Protein AF-A0A6B1BNE8-F1 (afdb_monomer_lite)

Structure (mmCIF, N/CA/C/O backbone):
data_AF-A0A6B1BNE8-F1
#
_entry.id   AF-A0A6B1BNE8-F1
#
loop_
_atom_site.group_PDB
_atom_site.id
_atom_site.type_symbol
_atom_site.label_atom_id
_atom_site.label_alt_id
_atom_site.label_comp_id
_atom_site.label_asym_id
_atom_site.label_entity_id
_atom_site.label_seq_id
_atom_site.pdbx_PDB_ins_code
_atom_site.Cartn_x
_atom_site.Cartn_y
_atom_site.Cartn_z
_atom_site.occupancy
_atom_site.B_iso_or_equiv
_atom_site.auth_seq_id
_atom_site.auth_comp_id
_atom_site.auth_asym_id
_atom_site.auth_atom_id
_atom_site.pdbx_PDB_model_num
ATOM 1 N N . MET A 1 1 ? 9.227 -33.368 -3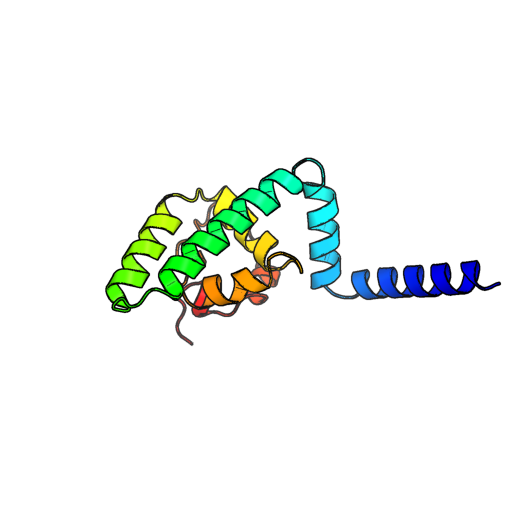1.380 1.00 47.69 1 MET A N 1
ATOM 2 C CA . MET A 1 1 ? 7.768 -33.205 -31.585 1.00 47.69 1 MET A CA 1
ATOM 3 C C . MET A 1 1 ? 7.045 -32.692 -30.340 1.00 47.69 1 MET A C 1
ATOM 5 O O . MET A 1 1 ? 6.679 -31.530 -30.356 1.00 47.69 1 MET A O 1
ATOM 9 N N . LEU A 1 2 ? 6.898 -33.447 -29.238 1.00 46.91 2 LEU A N 1
ATOM 10 C CA . LEU A 1 2 ? 6.218 -32.936 -28.020 1.00 46.91 2 LEU A CA 1
ATOM 11 C C . LEU A 1 2 ? 7.002 -31.842 -27.251 1.00 46.91 2 LEU A C 1
ATOM 13 O O . LEU A 1 2 ? 6.399 -31.008 -26.585 1.00 46.91 2 LEU A O 1
ATOM 17 N N . ARG A 1 3 ? 8.338 -31.798 -27.371 1.00 39.41 3 ARG A N 1
ATOM 18 C CA . ARG A 1 3 ? 9.193 -30.768 -26.734 1.00 39.41 3 ARG A CA 1
ATOM 19 C C . ARG A 1 3 ? 9.189 -29.414 -27.461 1.00 39.41 3 ARG A C 1
ATOM 21 O O . ARG A 1 3 ? 9.448 -28.390 -26.834 1.00 39.41 3 ARG A O 1
ATOM 28 N N . ASP A 1 4 ? 8.874 -29.405 -28.754 1.00 45.81 4 ASP A N 1
ATOM 29 C CA . ASP A 1 4 ? 8.934 -28.205 -29.602 1.00 45.81 4 ASP A CA 1
ATOM 30 C C . ASP A 1 4 ? 7.648 -27.376 -29.498 1.00 45.81 4 ASP A C 1
ATOM 32 O O . ASP A 1 4 ? 7.701 -26.151 -29.426 1.00 45.81 4 ASP A O 1
ATOM 36 N N . VAL A 1 5 ? 6.501 -28.052 -29.372 1.00 48.75 5 VAL A N 1
ATOM 37 C CA . VAL A 1 5 ? 5.190 -27.427 -29.134 1.00 48.75 5 VAL A CA 1
ATOM 38 C C . VAL A 1 5 ? 5.167 -26.714 -27.779 1.00 48.75 5 VAL A C 1
ATOM 40 O O . VAL A 1 5 ? 4.707 -25.579 -27.687 1.00 48.75 5 VAL A O 1
ATOM 43 N N . HIS A 1 6 ? 5.754 -27.320 -26.738 1.00 44.19 6 HIS A N 1
ATOM 44 C CA . HIS A 1 6 ? 5.831 -26.701 -25.414 1.00 44.19 6 HIS A CA 1
ATOM 45 C C . HIS A 1 6 ? 6.672 -25.412 -25.434 1.00 44.19 6 HIS A C 1
ATOM 47 O O . HIS A 1 6 ? 6.203 -24.383 -24.964 1.00 44.19 6 HIS A O 1
ATOM 53 N N . ARG A 1 7 ? 7.847 -25.410 -26.090 1.00 42.72 7 ARG A N 1
ATOM 54 C CA . ARG A 1 7 ? 8.675 -24.194 -26.257 1.00 42.72 7 ARG A CA 1
ATOM 55 C C . ARG A 1 7 ? 7.978 -23.101 -27.069 1.00 42.72 7 ARG A C 1
ATOM 57 O O . ARG A 1 7 ? 8.178 -21.927 -26.773 1.00 42.72 7 ARG A O 1
ATOM 64 N N . TYR A 1 8 ? 7.171 -23.468 -28.066 1.00 45.03 8 TYR A N 1
ATOM 65 C CA . TYR A 1 8 ? 6.428 -22.505 -28.881 1.00 45.03 8 TYR A CA 1
ATOM 66 C C . TYR A 1 8 ? 5.314 -21.827 -28.074 1.00 45.03 8 TYR A C 1
ATOM 68 O O . TYR A 1 8 ? 5.217 -20.604 -28.079 1.00 45.03 8 TYR A O 1
ATOM 76 N N . HIS A 1 9 ? 4.542 -22.594 -27.298 1.00 48.06 9 HIS A N 1
ATOM 77 C CA . HIS A 1 9 ? 3.535 -22.032 -26.394 1.00 48.06 9 HIS A CA 1
ATOM 78 C C . HIS A 1 9 ? 4.158 -21.197 -25.271 1.00 48.06 9 HIS A C 1
ATOM 80 O O . HIS A 1 9 ? 3.614 -20.150 -24.943 1.00 48.06 9 HIS A O 1
ATOM 86 N N . THR A 1 10 ? 5.323 -21.581 -24.735 1.00 51.38 10 THR A N 1
ATOM 87 C CA . THR A 1 10 ? 6.055 -20.766 -23.750 1.00 51.38 10 THR A CA 1
ATOM 88 C C . THR A 1 10 ? 6.582 -19.464 -24.359 1.00 51.38 10 THR A C 1
ATOM 90 O O . THR A 1 10 ? 6.493 -18.419 -23.727 1.00 51.38 10 THR A O 1
ATOM 93 N N . ALA A 1 11 ? 7.098 -19.487 -25.592 1.00 51.84 11 ALA A N 1
ATOM 94 C CA . ALA A 1 11 ? 7.566 -18.284 -26.285 1.00 51.84 11 ALA A CA 1
ATOM 95 C C . ALA A 1 11 ? 6.414 -17.339 -26.671 1.00 51.84 11 ALA A C 1
ATOM 97 O O . ALA A 1 11 ? 6.585 -16.120 -26.637 1.00 51.84 11 ALA A O 1
ATOM 98 N N . GLN A 1 12 ? 5.247 -17.892 -27.013 1.00 54.88 12 GLN A N 1
ATOM 99 C CA . GLN A 1 12 ? 4.026 -17.131 -27.270 1.00 54.88 12 GLN A CA 1
ATOM 100 C C . GLN A 1 12 ? 3.479 -16.521 -25.971 1.00 54.88 12 GLN A C 1
ATOM 102 O O . GLN A 1 12 ? 3.238 -15.322 -25.930 1.00 54.88 12 GLN A O 1
ATOM 107 N N . ALA A 1 13 ? 3.401 -17.313 -24.894 1.00 55.44 13 ALA A N 1
ATOM 108 C CA . ALA A 1 13 ? 2.986 -16.854 -23.572 1.00 55.44 13 ALA A CA 1
ATOM 109 C C . ALA A 1 13 ? 3.907 -15.750 -23.047 1.00 55.44 13 ALA A C 1
ATOM 111 O O . ALA A 1 13 ? 3.408 -14.722 -22.623 1.00 55.44 13 ALA A O 1
ATOM 112 N N . LEU A 1 14 ? 5.231 -15.898 -23.176 1.00 53.56 14 LEU A N 1
ATOM 113 C CA . LEU A 1 14 ? 6.192 -14.845 -22.836 1.00 53.56 14 LEU A CA 1
ATOM 114 C C . LEU A 1 14 ? 5.948 -13.579 -23.663 1.00 53.56 14 LEU A C 1
ATOM 116 O O . LEU A 1 14 ? 5.872 -12.494 -23.100 1.00 53.56 14 LEU A O 1
ATOM 120 N N . LYS A 1 15 ? 5.782 -13.694 -24.988 1.00 54.06 15 LYS A N 1
ATOM 121 C CA . LYS A 1 15 ? 5.460 -12.545 -25.854 1.00 54.06 15 LYS A CA 1
ATOM 122 C C . LYS A 1 15 ? 4.153 -11.860 -25.466 1.00 54.06 15 LYS A C 1
ATOM 124 O O . LYS A 1 15 ? 4.079 -10.642 -25.565 1.00 54.06 15 LYS A O 1
ATOM 129 N N . ASP A 1 16 ? 3.152 -12.619 -25.041 1.00 54.72 16 ASP A N 1
ATOM 130 C CA . ASP A 1 16 ? 1.866 -12.088 -24.600 1.00 54.72 16 ASP A CA 1
ATOM 131 C C . ASP A 1 16 ? 1.952 -11.487 -23.183 1.00 54.72 16 ASP A C 1
ATOM 133 O O . ASP A 1 16 ? 1.339 -10.452 -22.935 1.00 54.72 16 ASP A O 1
ATOM 137 N N . THR A 1 17 ? 2.806 -12.018 -22.298 1.00 51.12 17 THR A N 1
ATOM 138 C CA . THR A 1 17 ? 3.196 -11.373 -21.031 1.00 51.12 17 THR A CA 1
ATOM 139 C C . THR A 1 17 ? 3.868 -10.023 -21.294 1.00 51.12 17 THR A C 1
ATOM 141 O O . THR A 1 17 ? 3.540 -9.040 -20.648 1.00 51.12 17 THR A O 1
ATOM 144 N N . PHE A 1 18 ? 4.738 -9.912 -22.301 1.00 53.56 18 PHE A N 1
ATOM 145 C CA . PHE A 1 18 ? 5.355 -8.631 -22.678 1.00 53.56 18 PHE A CA 1
ATOM 146 C C . PHE A 1 18 ? 4.424 -7.673 -23.447 1.00 53.56 18 PHE A C 1
ATOM 148 O O . PHE A 1 18 ? 4.840 -6.555 -23.745 1.00 53.56 18 PHE A O 1
ATOM 155 N N . LYS A 1 19 ? 3.192 -8.074 -23.797 1.00 59.66 19 LYS A N 1
ATOM 156 C CA . LYS A 1 19 ? 2.206 -7.174 -24.427 1.00 59.66 19 LYS A CA 1
ATOM 157 C C . LYS A 1 19 ? 1.407 -6.355 -23.419 1.00 59.66 19 LYS A C 1
ATOM 159 O O . LYS A 1 19 ? 0.811 -5.361 -23.821 1.00 59.66 19 LYS A O 1
ATOM 164 N N . THR A 1 20 ? 1.353 -6.766 -22.153 1.00 66.75 20 THR A N 1
ATOM 165 C CA . THR A 1 20 ? 0.643 -6.023 -21.109 1.00 66.75 20 THR A CA 1
ATOM 166 C C . THR A 1 20 ? 1.627 -5.211 -20.281 1.00 66.75 20 THR A C 1
ATOM 168 O O . THR A 1 20 ? 2.739 -5.655 -19.996 1.00 66.75 20 THR A O 1
ATOM 171 N N . GLU A 1 21 ? 1.211 -4.018 -19.867 1.00 68.38 21 GLU A N 1
ATOM 172 C CA . GLU A 1 21 ? 2.011 -3.149 -19.000 1.00 68.38 21 GLU A CA 1
ATOM 173 C C . GLU A 1 21 ? 2.385 -3.858 -17.690 1.00 68.38 21 GLU A C 1
ATOM 175 O O . GLU A 1 21 ? 3.540 -3.828 -17.276 1.00 68.38 21 GLU A O 1
ATOM 180 N N . ALA A 1 22 ? 1.453 -4.630 -17.121 1.00 66.88 22 ALA A N 1
ATOM 181 C CA . ALA A 1 22 ? 1.691 -5.467 -15.947 1.00 66.88 22 ALA A CA 1
ATOM 182 C C . ALA A 1 22 ? 2.779 -6.534 -16.172 1.00 66.88 22 ALA A C 1
ATOM 184 O O . ALA A 1 22 ? 3.625 -6.747 -15.305 1.00 66.88 22 ALA A O 1
ATOM 185 N N . GLY A 1 23 ? 2.804 -7.202 -17.329 1.00 67.56 23 GLY A N 1
ATOM 186 C CA . GLY A 1 23 ? 3.817 -8.222 -17.597 1.00 67.56 23 GLY A CA 1
ATOM 187 C C . GLY A 1 23 ? 5.183 -7.632 -17.961 1.00 67.56 23 GLY A C 1
ATOM 188 O O . GLY A 1 23 ? 6.212 -8.197 -17.581 1.00 67.56 23 GLY A O 1
ATOM 189 N N . VAL A 1 24 ? 5.223 -6.451 -18.589 1.00 74.00 24 VAL A N 1
ATOM 190 C CA . VAL A 1 24 ? 6.460 -5.664 -18.716 1.00 74.00 24 VAL A CA 1
ATOM 191 C C . VAL A 1 24 ? 6.966 -5.266 -17.333 1.00 74.00 24 VAL A C 1
ATOM 193 O O . VAL A 1 24 ? 8.133 -5.525 -17.035 1.00 74.00 24 VAL A O 1
ATOM 196 N N . LEU A 1 25 ? 6.103 -4.735 -16.466 1.00 72.81 25 LEU A N 1
ATOM 197 C CA . LEU A 1 25 ? 6.462 -4.327 -15.113 1.00 72.81 25 LEU A CA 1
ATOM 198 C C . LEU A 1 25 ? 6.999 -5.499 -14.292 1.00 72.81 25 LEU A C 1
ATOM 200 O O . LEU A 1 25 ? 8.086 -5.390 -13.729 1.00 72.81 25 LEU A O 1
ATOM 204 N N . ASN A 1 26 ? 6.300 -6.636 -14.289 1.00 71.19 26 ASN A N 1
ATOM 205 C CA . ASN A 1 26 ? 6.751 -7.840 -13.599 1.00 71.19 26 ASN A CA 1
ATOM 206 C C . ASN A 1 26 ? 8.126 -8.281 -14.126 1.00 71.19 26 ASN A C 1
ATOM 208 O O . ASN A 1 26 ? 9.038 -8.541 -13.352 1.00 71.19 26 ASN A O 1
ATOM 212 N N . SER A 1 27 ? 8.339 -8.259 -15.445 1.00 69.38 27 SER A N 1
ATOM 213 C CA . SER A 1 27 ? 9.632 -8.632 -16.031 1.00 69.38 27 SER A CA 1
ATOM 214 C C . SER A 1 27 ? 10.772 -7.659 -15.702 1.00 69.38 27 SER A C 1
ATOM 216 O O . SER A 1 27 ? 11.917 -8.084 -15.542 1.00 69.38 27 SER A O 1
ATOM 218 N N . VAL A 1 28 ? 10.488 -6.355 -15.629 1.00 72.81 28 VAL A N 1
ATOM 219 C CA . VAL A 1 28 ? 11.466 -5.327 -15.261 1.00 72.81 28 VAL A CA 1
ATOM 220 C C . VAL A 1 28 ? 11.785 -5.463 -13.783 1.00 72.81 28 VAL A C 1
ATOM 222 O O . VAL A 1 28 ? 12.961 -5.503 -13.435 1.00 72.81 28 VAL A O 1
ATOM 225 N N . TYR A 1 29 ? 10.769 -5.636 -12.937 1.00 71.06 29 TYR A N 1
ATOM 226 C CA . TYR A 1 29 ? 10.941 -5.916 -11.520 1.00 71.06 29 TYR A CA 1
ATOM 227 C C . TYR A 1 29 ? 11.791 -7.176 -11.317 1.00 71.06 29 TYR A C 1
ATOM 229 O O . TYR A 1 29 ? 12.830 -7.111 -10.668 1.00 71.06 29 TYR A O 1
ATOM 237 N N . GLU A 1 30 ? 11.455 -8.300 -11.953 1.00 70.00 30 GLU A N 1
ATOM 238 C CA . GLU A 1 30 ? 12.247 -9.529 -11.846 1.00 70.00 30 GLU A CA 1
ATOM 239 C C . GLU A 1 30 ? 13.683 -9.356 -12.356 1.00 70.00 30 GLU A C 1
ATOM 241 O O . GLU A 1 30 ? 14.602 -9.942 -11.792 1.00 70.00 30 GLU A O 1
ATOM 246 N N . LYS A 1 31 ? 13.930 -8.546 -13.392 1.00 70.75 31 LYS A N 1
ATOM 247 C CA . LYS A 1 31 ? 15.295 -8.284 -13.886 1.00 70.75 31 LYS A CA 1
ATOM 248 C C . LYS A 1 31 ? 16.096 -7.371 -12.961 1.00 70.75 31 LYS A C 1
ATOM 250 O O . LYS A 1 31 ? 17.261 -7.657 -12.700 1.00 70.75 31 LYS A O 1
ATOM 255 N N . VAL A 1 32 ? 15.489 -6.286 -12.486 1.00 69.25 32 VAL A N 1
ATOM 256 C CA . VAL A 1 32 ? 16.128 -5.283 -11.619 1.00 69.25 32 VAL A CA 1
ATOM 257 C C . VAL A 1 32 ? 16.378 -5.866 -10.235 1.00 69.25 32 VAL A C 1
ATOM 259 O O . VAL A 1 32 ? 17.456 -5.694 -9.666 1.00 69.25 32 VAL A O 1
ATOM 262 N N . PHE A 1 33 ? 15.409 -6.614 -9.716 1.00 68.25 33 PHE A N 1
ATOM 263 C CA . PHE A 1 33 ? 15.447 -7.125 -8.360 1.00 68.25 33 PHE A CA 1
ATOM 264 C C . PHE A 1 33 ? 15.946 -8.557 -8.252 1.00 68.25 33 PHE A C 1
ATOM 266 O O . PHE A 1 33 ? 16.206 -8.951 -7.130 1.00 68.25 33 PHE A O 1
ATOM 273 N N . ASN A 1 34 ? 16.195 -9.312 -9.332 1.00 69.62 34 ASN A N 1
ATOM 274 C CA . ASN A 1 34 ? 16.630 -10.725 -9.276 1.00 69.62 34 ASN A CA 1
ATOM 275 C C . ASN A 1 34 ? 17.726 -11.011 -8.229 1.00 69.62 34 ASN A C 1
ATOM 277 O O . ASN A 1 34 ? 17.684 -12.008 -7.513 1.00 69.62 34 ASN A O 1
ATOM 281 N N . ARG A 1 35 ? 18.696 -10.095 -8.090 1.00 68.62 35 ARG A N 1
ATOM 282 C CA . ARG A 1 35 ? 19.802 -10.214 -7.125 1.00 68.62 35 ARG A CA 1
ATOM 283 C C . ARG A 1 35 ? 19.367 -10.109 -5.654 1.00 68.62 35 ARG A C 1
ATOM 285 O O . ARG A 1 35 ? 20.018 -10.694 -4.795 1.00 68.62 35 ARG A O 1
ATOM 292 N N . TYR A 1 36 ? 18.299 -9.371 -5.366 1.00 72.62 36 TYR A N 1
ATOM 293 C CA . TYR A 1 36 ? 17.771 -9.115 -4.020 1.00 72.62 36 TYR A CA 1
ATOM 294 C C . TYR A 1 36 ? 16.336 -9.629 -3.830 1.00 72.62 36 TYR A C 1
ATOM 296 O O . TYR A 1 36 ? 15.769 -9.480 -2.751 1.00 72.62 36 TYR A O 1
ATOM 304 N N . GLN A 1 37 ? 15.767 -10.264 -4.856 1.00 72.12 37 GLN A N 1
ATOM 305 C CA . GLN A 1 37 ? 14.349 -10.589 -4.974 1.00 72.12 37 GLN A CA 1
ATOM 306 C C . GLN A 1 37 ? 13.888 -11.438 -3.804 1.00 72.12 37 GLN A C 1
ATOM 308 O O . GLN A 1 37 ? 12.887 -11.127 -3.180 1.00 72.12 37 GLN A O 1
ATOM 313 N N . HIS A 1 38 ? 14.670 -12.452 -3.436 1.00 77.75 38 HIS A N 1
ATOM 314 C CA . HIS A 1 38 ? 14.342 -13.305 -2.300 1.00 77.75 38 HIS A CA 1
ATOM 315 C C . HIS A 1 38 ? 14.248 -12.522 -0.979 1.00 77.75 38 HIS A C 1
ATOM 317 O O . HIS A 1 38 ? 13.378 -12.792 -0.157 1.00 77.75 38 HIS A O 1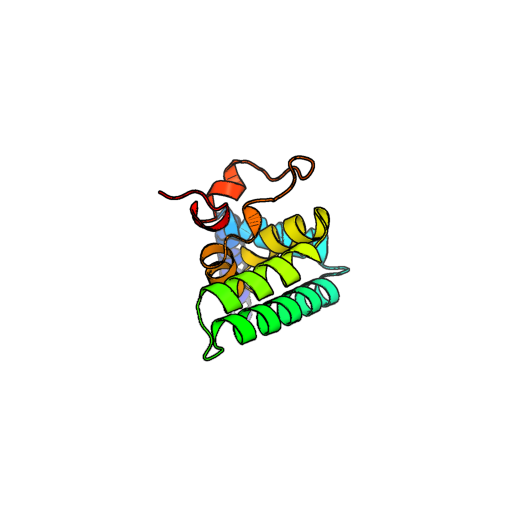
ATOM 323 N N . HIS A 1 39 ? 15.131 -11.544 -0.761 1.00 83.12 39 HIS A N 1
ATOM 324 C CA . HIS A 1 39 ? 15.110 -10.728 0.454 1.00 83.12 39 HIS A CA 1
ATOM 325 C C . HIS A 1 39 ? 13.937 -9.746 0.454 1.00 83.12 39 HIS A C 1
ATOM 327 O O . HIS A 1 39 ? 13.272 -9.602 1.476 1.00 83.12 39 HIS A O 1
ATOM 333 N N . ILE A 1 40 ? 13.666 -9.115 -0.689 1.00 85.06 40 ILE A N 1
ATOM 334 C CA . ILE A 1 40 ? 12.582 -8.139 -0.843 1.00 85.06 40 ILE A CA 1
ATOM 335 C C . ILE A 1 40 ? 11.218 -8.825 -0.739 1.00 85.06 40 ILE A C 1
ATOM 337 O O . ILE A 1 40 ? 10.361 -8.374 0.017 1.00 85.06 40 ILE A O 1
ATOM 341 N N . ASP A 1 41 ? 11.041 -9.951 -1.429 1.00 86.44 41 ASP A N 1
ATOM 342 C CA . ASP A 1 41 ? 9.813 -10.739 -1.371 1.00 86.44 41 ASP A CA 1
ATOM 343 C C . ASP A 1 41 ? 9.547 -11.211 0.059 1.00 86.44 41 ASP A C 1
ATOM 345 O O . ASP A 1 41 ? 8.419 -11.118 0.533 1.00 86.44 41 ASP A O 1
ATOM 349 N N . HIS A 1 42 ? 10.576 -11.679 0.773 1.00 88.62 42 HIS A N 1
ATOM 350 C CA . HIS A 1 42 ? 10.422 -12.104 2.162 1.00 88.62 42 HIS A CA 1
ATOM 351 C C . HIS A 1 42 ? 10.074 -10.936 3.095 1.00 88.62 42 HIS A C 1
ATOM 353 O O . HIS A 1 42 ? 9.193 -11.074 3.943 1.00 88.62 42 HIS A O 1
ATOM 359 N N . TYR A 1 43 ? 10.723 -9.783 2.914 1.00 93.19 43 TYR A N 1
ATOM 360 C CA . TYR A 1 43 ? 10.449 -8.567 3.678 1.00 93.19 43 TYR A CA 1
ATOM 361 C C . TYR A 1 43 ? 8.998 -8.101 3.504 1.00 93.19 43 TYR A C 1
ATOM 363 O O . TYR A 1 43 ? 8.274 -7.959 4.491 1.00 93.19 43 TYR A O 1
ATOM 371 N N . PHE A 1 44 ? 8.532 -7.939 2.261 1.00 93.12 44 PHE A N 1
ATOM 372 C CA . PHE A 1 44 ? 7.161 -7.494 2.008 1.00 93.12 44 PHE A CA 1
ATOM 373 C C . PHE A 1 44 ? 6.117 -8.566 2.290 1.00 93.12 44 PHE A C 1
ATOM 375 O O . PHE A 1 44 ? 5.013 -8.223 2.706 1.00 93.12 44 PHE A O 1
ATOM 382 N N . PHE A 1 45 ? 6.451 -9.851 2.159 1.00 91.50 45 PHE A N 1
ATOM 383 C CA . PHE A 1 45 ? 5.575 -10.920 2.627 1.00 91.50 45 PHE A CA 1
ATOM 384 C C . PHE A 1 45 ? 5.386 -10.852 4.143 1.00 91.50 45 PHE A C 1
ATOM 386 O O . PHE A 1 45 ? 4.259 -10.961 4.619 1.00 91.50 45 PHE A O 1
ATOM 393 N N . HIS A 1 46 ? 6.455 -10.631 4.911 1.00 94.75 46 HIS A N 1
ATOM 394 C CA . HIS A 1 46 ? 6.338 -10.448 6.355 1.00 94.75 46 HIS A CA 1
ATOM 395 C C . HIS A 1 46 ? 5.495 -9.211 6.690 1.00 94.75 46 HIS A C 1
ATOM 397 O O . HIS A 1 46 ? 4.569 -9.303 7.495 1.00 94.75 46 HIS A O 1
ATOM 403 N N . LEU A 1 47 ? 5.747 -8.080 6.023 1.00 96.19 47 LEU A N 1
ATOM 404 C CA . LEU A 1 47 ? 4.944 -6.865 6.177 1.00 96.19 47 LEU A CA 1
ATOM 405 C C . LEU A 1 47 ? 3.457 -7.123 5.881 1.00 96.19 47 LEU A C 1
ATOM 407 O O . LEU A 1 47 ? 2.598 -6.749 6.678 1.00 96.19 47 LEU A O 1
ATOM 411 N N . TYR A 1 48 ? 3.158 -7.832 4.791 1.00 95.75 48 TYR A N 1
ATOM 412 C CA . TYR A 1 48 ? 1.808 -8.267 4.438 1.00 95.75 48 TYR A CA 1
ATOM 413 C C . TYR A 1 48 ? 1.162 -9.084 5.559 1.00 95.75 48 TYR A C 1
ATOM 415 O O . TYR A 1 48 ? 0.018 -8.813 5.916 1.00 95.75 48 TYR A O 1
ATOM 423 N N . GLN A 1 49 ? 1.874 -10.054 6.147 1.00 96.56 49 GLN A N 1
ATOM 424 C CA . GLN A 1 49 ? 1.329 -10.863 7.244 1.00 96.56 49 GLN A CA 1
ATOM 425 C C . GLN A 1 49 ? 0.985 -10.011 8.468 1.00 96.56 49 GLN A C 1
ATOM 427 O O . GLN A 1 49 ? -0.065 -10.216 9.072 1.00 96.56 49 GLN A O 1
ATOM 432 N N . VAL A 1 50 ? 1.827 -9.033 8.813 1.00 96.94 50 VAL A N 1
ATOM 433 C CA . VAL A 1 50 ? 1.567 -8.126 9.941 1.00 96.94 50 VAL A CA 1
ATOM 434 C C . VAL A 1 50 ? 0.343 -7.247 9.663 1.00 96.94 50 VAL A C 1
ATOM 436 O O . VAL A 1 50 ? -0.556 -7.168 10.499 1.00 96.94 50 VAL A O 1
ATOM 439 N N . VAL A 1 51 ? 0.258 -6.635 8.478 1.00 96.31 51 VAL A N 1
ATOM 440 C CA . VAL A 1 51 ? -0.899 -5.810 8.083 1.00 96.31 51 VAL A CA 1
ATOM 441 C C . VAL A 1 51 ? -2.179 -6.646 8.057 1.00 96.31 51 VAL A C 1
ATOM 443 O O . VAL A 1 51 ? -3.205 -6.231 8.590 1.00 96.31 51 VAL A O 1
ATOM 446 N N . LYS A 1 52 ? -2.116 -7.858 7.500 1.00 96.69 52 LYS A N 1
ATOM 447 C CA . LYS A 1 52 ? -3.236 -8.801 7.463 1.00 96.69 52 LYS A CA 1
ATOM 448 C C . LYS A 1 52 ? -3.682 -9.222 8.861 1.00 96.69 52 LYS A C 1
ATOM 450 O O . LYS A 1 52 ? -4.878 -9.329 9.107 1.00 96.69 52 LYS A O 1
ATOM 455 N N . PHE A 1 53 ? -2.746 -9.448 9.777 1.00 97.69 53 PHE A N 1
ATOM 456 C CA . PHE A 1 53 ? -3.065 -9.759 11.167 1.00 97.69 53 PHE A CA 1
ATOM 457 C C . PHE A 1 53 ? -3.857 -8.621 11.828 1.00 97.69 53 PHE A C 1
ATOM 459 O O . PHE A 1 53 ? -4.882 -8.874 12.460 1.00 97.69 53 PHE A O 1
ATOM 466 N N . VAL A 1 54 ? -3.433 -7.368 11.628 1.00 97.00 54 VAL A N 1
ATOM 467 C CA . VAL A 1 54 ? -4.175 -6.193 12.112 1.00 97.00 54 VAL A CA 1
ATOM 468 C C . VAL A 1 54 ? -5.561 -6.125 11.464 1.00 97.00 54 VAL A C 1
ATOM 470 O O . VAL A 1 54 ? -6.556 -5.947 12.168 1.00 97.00 54 VAL A O 1
ATOM 473 N N . ASP A 1 55 ? -5.651 -6.331 10.150 1.00 96.38 55 ASP A N 1
ATOM 474 C CA . ASP A 1 55 ? -6.911 -6.319 9.399 1.00 96.38 55 ASP A CA 1
ATOM 475 C C . ASP A 1 55 ? -7.934 -7.337 9.927 1.00 96.38 55 ASP A C 1
ATOM 477 O O . ASP A 1 55 ? -9.110 -7.013 10.125 1.00 96.38 55 ASP A O 1
ATOM 481 N N . GLN A 1 56 ? -7.465 -8.552 10.211 1.00 96.75 56 GLN A N 1
ATOM 482 C CA . GLN A 1 56 ? -8.275 -9.682 10.664 1.00 96.75 56 GLN A CA 1
ATOM 483 C C . GLN A 1 56 ? -8.550 -9.689 12.172 1.00 96.75 56 GLN A C 1
ATOM 485 O O . GLN A 1 56 ? -9.349 -10.501 12.636 1.00 96.75 56 GLN A O 1
ATOM 490 N N . SER A 1 57 ? -7.910 -8.808 12.943 1.00 97.06 57 SER A N 1
ATOM 491 C CA . SER A 1 57 ? -8.135 -8.719 14.386 1.00 97.06 57 SER A CA 1
ATOM 492 C C . SER A 1 57 ? -9.578 -8.318 14.720 1.00 97.06 57 SER A C 1
ATOM 494 O O . SER A 1 57 ? -10.225 -7.579 13.974 1.00 97.06 57 SER A O 1
ATOM 496 N N . ASP A 1 58 ? -10.091 -8.779 15.858 1.00 96.69 58 ASP A N 1
ATOM 497 C CA . ASP A 1 58 ? -11.400 -8.365 16.377 1.00 96.69 58 ASP A CA 1
ATOM 498 C C . ASP A 1 58 ? -11.255 -7.063 17.178 1.00 96.69 58 ASP A C 1
ATOM 500 O O . ASP A 1 58 ? -11.299 -7.046 18.405 1.00 96.69 58 ASP A O 1
ATOM 504 N N . GLN A 1 59 ? -10.905 -5.985 16.478 1.00 96.69 59 GLN A N 1
ATOM 505 C CA . GLN A 1 59 ? -10.675 -4.654 17.041 1.00 96.69 59 GLN A CA 1
ATOM 506 C C . GLN A 1 59 ? -11.473 -3.606 16.265 1.00 96.69 59 GLN A C 1
ATOM 508 O O . GLN A 1 59 ? -11.807 -3.798 15.091 1.00 96.69 59 GLN A O 1
ATOM 513 N N . GLU A 1 60 ? -11.735 -2.474 16.912 1.00 96.56 60 GLU A N 1
ATOM 514 C CA . GLU A 1 60 ? -12.377 -1.319 16.285 1.00 96.56 60 GLU A CA 1
ATOM 515 C C . GLU A 1 60 ? -11.543 -0.778 15.111 1.00 96.56 60 GLU A C 1
ATOM 517 O O . GLU A 1 60 ? -10.313 -0.907 15.068 1.00 96.56 60 GLU A O 1
ATOM 522 N N . VAL A 1 61 ? -12.214 -0.172 14.128 1.00 93.62 61 VAL A N 1
ATOM 523 C CA . VAL A 1 61 ? -11.580 0.301 12.884 1.00 93.62 61 VAL A CA 1
ATOM 524 C C . VAL A 1 61 ? -10.501 1.345 13.178 1.00 93.62 61 VAL A C 1
ATOM 526 O O . VAL A 1 61 ? -9.457 1.358 12.529 1.00 93.62 61 VAL A O 1
ATOM 529 N N . GLU A 1 62 ? -10.732 2.189 14.173 1.00 94.44 62 GLU A N 1
ATOM 530 C CA . GLU A 1 62 ? -9.836 3.228 14.665 1.00 94.44 62 GLU A CA 1
ATOM 531 C C . GLU A 1 62 ? -8.532 2.628 15.202 1.00 94.44 62 GLU A C 1
ATOM 533 O O . GLU A 1 62 ? -7.446 3.095 14.855 1.00 94.44 62 GLU A O 1
ATOM 538 N N . ILE A 1 63 ? -8.629 1.543 15.976 1.00 96.38 63 ILE A N 1
ATOM 539 C CA . ILE A 1 63 ? -7.473 0.823 16.526 1.00 96.38 63 ILE A CA 1
ATOM 540 C C . ILE A 1 63 ? -6.672 0.175 15.394 1.00 96.38 63 ILE A C 1
ATOM 542 O O . ILE A 1 63 ? -5.446 0.284 15.352 1.00 96.38 63 ILE A O 1
ATOM 546 N N . LYS A 1 64 ? -7.354 -0.456 14.430 1.00 96.44 64 LYS A N 1
ATOM 547 C CA . LYS A 1 64 ? -6.692 -1.036 13.252 1.00 96.44 64 LYS A CA 1
ATOM 548 C C . LYS A 1 64 ? -5.941 0.028 12.461 1.00 96.44 64 LYS A C 1
ATOM 550 O O . LYS A 1 64 ? -4.763 -0.157 12.169 1.00 96.44 64 LYS A O 1
ATOM 555 N N . LYS A 1 65 ? -6.598 1.151 12.152 1.00 93.31 65 LYS A N 1
ATOM 556 C CA . LYS A 1 65 ? -5.982 2.282 11.442 1.00 93.31 65 LYS A CA 1
ATOM 557 C C . LYS A 1 65 ? -4.746 2.793 12.174 1.00 93.31 65 LYS A C 1
ATOM 559 O O . LYS A 1 65 ? -3.708 2.922 11.539 1.00 93.31 65 LYS A O 1
ATOM 564 N N . PHE A 1 66 ? -4.821 2.968 13.494 1.00 95.19 66 PHE A N 1
ATOM 565 C CA . PHE A 1 66 ? -3.678 3.380 14.308 1.00 95.19 66 PHE A CA 1
ATOM 566 C C . PHE A 1 66 ? -2.467 2.446 14.147 1.00 95.19 66 PHE A C 1
ATOM 568 O O . PHE A 1 66 ? -1.352 2.915 13.920 1.00 95.19 66 PHE A O 1
ATOM 575 N N . TYR A 1 67 ? -2.665 1.126 14.212 1.00 96.44 67 TYR A N 1
ATOM 576 C CA . TYR A 1 67 ? -1.562 0.178 14.027 1.00 96.44 67 TYR A CA 1
ATOM 577 C C . TYR A 1 67 ? -1.023 0.159 12.595 1.00 96.44 67 TYR A C 1
ATOM 579 O O . TYR A 1 67 ? 0.188 0.051 12.411 1.00 96.44 67 TYR A O 1
ATOM 587 N N . ILE A 1 68 ? -1.885 0.294 11.584 1.00 94.75 68 ILE A N 1
ATOM 588 C CA . ILE A 1 68 ? -1.423 0.402 10.196 1.00 94.75 68 ILE A CA 1
ATOM 589 C C . ILE A 1 68 ? -0.635 1.696 9.972 1.00 94.75 68 ILE A C 1
ATOM 591 O O . ILE A 1 68 ? 0.417 1.659 9.338 1.00 94.75 68 ILE A O 1
ATOM 595 N N . ASP A 1 69 ? -1.081 2.818 10.534 1.00 92.19 69 ASP A N 1
ATOM 596 C CA . ASP A 1 69 ? -0.348 4.083 10.483 1.00 92.19 69 ASP A CA 1
ATOM 597 C C . ASP A 1 69 ? 1.020 3.968 11.173 1.00 92.19 69 ASP A C 1
ATOM 599 O O . ASP A 1 69 ? 2.008 4.498 10.661 1.00 92.19 69 ASP A O 1
ATOM 603 N N . LEU A 1 70 ? 1.105 3.227 12.285 1.00 94.25 70 LEU A N 1
ATOM 604 C CA . LEU A 1 70 ? 2.367 2.946 12.970 1.00 94.25 70 LEU A CA 1
ATOM 605 C C . LEU A 1 70 ? 3.311 2.099 12.107 1.00 94.25 70 LEU A C 1
ATOM 607 O O . LEU A 1 70 ? 4.485 2.438 11.989 1.00 94.25 70 LEU A O 1
ATOM 611 N N . ILE A 1 71 ? 2.805 1.033 11.479 1.00 93.81 71 ILE A N 1
ATOM 612 C CA . ILE A 1 71 ? 3.575 0.199 10.543 1.00 93.81 71 ILE A CA 1
ATOM 613 C C . ILE A 1 71 ? 4.070 1.047 9.369 1.00 93.81 71 ILE A C 1
ATOM 615 O O . ILE A 1 71 ? 5.244 0.991 9.014 1.00 93.81 71 ILE A O 1
ATOM 619 N N . ARG A 1 72 ? 3.199 1.884 8.794 1.00 89.56 72 ARG A N 1
ATOM 620 C CA . ARG A 1 72 ? 3.557 2.787 7.696 1.00 89.56 72 ARG A CA 1
ATOM 621 C C . ARG A 1 72 ? 4.669 3.752 8.097 1.00 89.56 72 ARG A C 1
ATOM 623 O O . ARG A 1 72 ? 5.577 3.970 7.308 1.00 89.56 72 ARG A O 1
ATOM 630 N N . ALA A 1 73 ? 4.620 4.309 9.308 1.00 90.75 73 ALA A N 1
ATOM 631 C CA . ALA A 1 73 ? 5.631 5.244 9.803 1.00 90.75 73 ALA A CA 1
ATOM 632 C C . ALA A 1 73 ? 7.036 4.625 9.937 1.00 90.75 73 ALA A C 1
ATOM 634 O O . ALA A 1 73 ? 8.014 5.362 10.042 1.00 90.75 73 ALA A O 1
ATOM 635 N N . GLN A 1 74 ? 7.151 3.292 9.934 1.00 91.94 74 GLN A N 1
ATOM 636 C CA . GLN A 1 74 ? 8.439 2.594 9.926 1.00 91.94 74 GLN A CA 1
ATOM 637 C C . GLN A 1 74 ? 9.046 2.466 8.524 1.00 91.94 74 GLN A C 1
ATOM 639 O O . GLN A 1 74 ? 10.240 2.198 8.416 1.00 91.94 74 GLN A O 1
ATOM 644 N N . LEU A 1 75 ? 8.249 2.645 7.468 1.00 91.56 75 LEU A N 1
ATOM 645 C CA . LEU A 1 75 ? 8.697 2.503 6.089 1.00 91.56 75 LEU A CA 1
ATOM 646 C C . LEU A 1 75 ? 9.336 3.804 5.607 1.00 91.56 75 LEU A C 1
ATOM 648 O O . LEU A 1 75 ? 8.736 4.878 5.658 1.00 91.56 75 LEU A O 1
ATOM 652 N N . SER A 1 76 ? 10.551 3.699 5.082 1.00 90.56 76 SER A N 1
ATOM 653 C CA . SER A 1 76 ? 11.191 4.792 4.358 1.00 90.56 76 SER A CA 1
ATOM 654 C C . SER A 1 76 ? 10.483 5.087 3.030 1.00 90.56 76 SER A C 1
ATOM 656 O O . SER A 1 76 ? 9.796 4.237 2.457 1.00 90.56 76 SER A O 1
ATOM 658 N N . SER A 1 77 ? 10.727 6.280 2.479 1.00 87.06 77 SER A N 1
ATOM 659 C CA . SER A 1 77 ? 10.291 6.683 1.135 1.00 87.06 77 SER A CA 1
ATOM 660 C C . SER A 1 77 ? 10.607 5.619 0.073 1.00 87.06 77 SER A C 1
ATOM 662 O O . SER A 1 77 ? 9.763 5.249 -0.744 1.00 87.06 77 SER A O 1
ATOM 664 N N . TYR A 1 78 ? 11.825 5.072 0.117 1.00 87.81 78 TYR A N 1
ATOM 665 C CA . TYR A 1 78 ? 12.280 4.046 -0.817 1.00 87.81 78 TYR A CA 1
ATOM 666 C C . TYR A 1 78 ? 11.557 2.711 -0.617 1.00 87.81 78 TYR A C 1
ATOM 668 O O . TYR A 1 78 ? 11.206 2.063 -1.599 1.00 87.81 78 TYR A O 1
ATOM 676 N N . GLU A 1 79 ? 11.294 2.302 0.625 1.00 90.19 79 GLU A N 1
ATOM 677 C CA . GLU A 1 79 ? 10.536 1.076 0.900 1.00 90.19 79 GLU A CA 1
ATOM 678 C C . GLU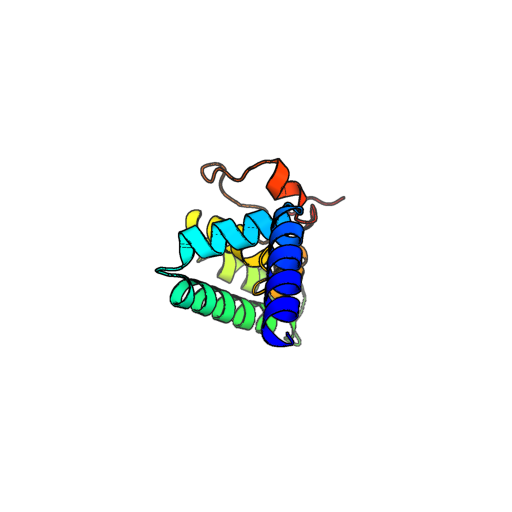 A 1 79 ? 9.079 1.192 0.455 1.00 90.19 79 GLU A C 1
ATOM 680 O O . GLU A 1 79 ? 8.545 0.226 -0.082 1.00 90.19 79 GLU A O 1
ATOM 685 N N . LEU A 1 80 ? 8.453 2.365 0.587 1.00 90.31 80 LEU A N 1
ATOM 686 C CA . LEU A 1 80 ? 7.119 2.617 0.034 1.00 90.31 80 LEU A CA 1
ATOM 687 C C . LEU A 1 80 ? 7.108 2.514 -1.499 1.00 90.31 80 LEU A C 1
ATOM 689 O O . LEU A 1 80 ? 6.187 1.930 -2.065 1.00 90.31 80 LEU A O 1
ATOM 693 N N . CYS A 1 81 ? 8.145 3.022 -2.172 1.00 88.56 81 CYS A N 1
ATOM 694 C CA . CYS A 1 81 ? 8.314 2.867 -3.622 1.00 88.56 81 CYS A CA 1
ATOM 695 C C . CYS A 1 81 ? 8.469 1.396 -4.032 1.00 88.56 81 CYS A C 1
ATOM 697 O O . CYS A 1 81 ? 7.858 0.921 -4.987 1.00 88.56 81 CYS A O 1
ATOM 699 N N . LEU A 1 82 ? 9.279 0.644 -3.290 1.00 88.44 82 LEU A N 1
ATOM 700 C CA . LEU A 1 82 ? 9.466 -0.779 -3.543 1.00 88.44 82 LEU A CA 1
ATOM 701 C C . LEU A 1 82 ? 8.179 -1.569 -3.284 1.00 88.44 82 LEU A C 1
ATOM 703 O O . LEU A 1 82 ? 7.836 -2.438 -4.083 1.00 88.44 82 LEU A O 1
ATOM 707 N N . LEU A 1 83 ? 7.441 -1.230 -2.224 1.00 91.12 83 LEU A N 1
ATOM 708 C CA . LEU A 1 83 ? 6.140 -1.814 -1.911 1.00 91.12 83 LEU A CA 1
ATOM 709 C C . LEU A 1 83 ? 5.127 -1.554 -3.029 1.00 91.12 83 LEU A C 1
ATOM 711 O O . LEU A 1 83 ? 4.375 -2.456 -3.395 1.00 91.12 83 LEU A O 1
ATOM 715 N N . PHE A 1 84 ? 5.132 -0.340 -3.584 1.00 91.31 84 PHE A N 1
ATOM 716 C CA . PHE A 1 84 ? 4.289 0.041 -4.711 1.00 91.31 84 PHE A CA 1
ATOM 717 C C . PHE A 1 84 ? 4.482 -0.899 -5.901 1.00 91.31 84 PHE A C 1
ATOM 719 O O . PHE A 1 84 ? 3.523 -1.475 -6.405 1.00 91.31 84 PHE A O 1
ATOM 726 N N . TYR A 1 85 ? 5.725 -1.126 -6.321 1.00 88.25 85 TYR A N 1
ATOM 727 C CA . TYR A 1 85 ? 5.983 -2.033 -7.436 1.00 88.25 85 TYR A CA 1
ATOM 728 C C . TYR A 1 85 ? 5.777 -3.500 -7.063 1.00 88.25 85 TYR A C 1
ATOM 730 O O . TYR A 1 85 ? 5.246 -4.256 -7.873 1.00 88.25 85 TYR A O 1
ATOM 738 N N . TYR A 1 86 ? 6.124 -3.897 -5.837 1.00 89.38 86 TYR A N 1
ATOM 739 C CA . TYR A 1 86 ? 5.881 -5.248 -5.336 1.00 89.38 86 TYR A CA 1
ATOM 740 C C . TYR A 1 86 ? 4.394 -5.613 -5.405 1.00 89.38 86 TYR A C 1
ATOM 742 O O . TYR A 1 86 ? 4.056 -6.679 -5.918 1.00 89.38 86 TYR A O 1
ATOM 750 N N . GLY A 1 87 ? 3.500 -4.730 -4.953 1.00 90.75 87 GLY A N 1
ATOM 751 C CA . GLY A 1 87 ? 2.057 -4.979 -4.943 1.00 90.75 87 GLY A CA 1
ATOM 752 C C . GLY A 1 87 ? 1.414 -5.072 -6.334 1.00 90.75 87 GLY A C 1
ATOM 753 O O . GLY A 1 87 ? 0.315 -5.607 -6.453 1.00 90.75 87 GLY A O 1
ATOM 754 N N . LEU A 1 88 ? 2.102 -4.605 -7.380 1.00 89.38 88 LEU A N 1
ATOM 755 C CA . LEU A 1 88 ? 1.693 -4.759 -8.781 1.00 89.38 88 LEU A CA 1
ATOM 756 C C . LEU A 1 88 ? 2.208 -6.054 -9.427 1.00 89.38 88 LEU A C 1
ATOM 758 O O . LEU A 1 88 ? 1.797 -6.392 -10.535 1.00 89.38 88 LEU A O 1
ATOM 762 N N . THR A 1 89 ? 3.107 -6.782 -8.762 1.00 85.88 89 THR A N 1
ATOM 763 C CA . THR A 1 89 ? 3.545 -8.106 -9.221 1.00 85.88 89 THR A CA 1
ATOM 764 C C . THR A 1 89 ? 2.522 -9.180 -8.864 1.00 85.88 89 THR A C 1
ATOM 766 O O . THR A 1 89 ? 1.777 -9.053 -7.892 1.00 85.88 89 THR A O 1
ATOM 769 N N . ASP A 1 90 ? 2.573 -10.313 -9.565 1.00 83.62 90 ASP A N 1
ATOM 770 C CA . ASP A 1 90 ? 1.736 -11.480 -9.250 1.00 83.62 90 ASP A CA 1
ATOM 771 C C . ASP A 1 90 ? 1.927 -11.973 -7.801 1.00 83.62 90 ASP A C 1
ATOM 773 O O . ASP A 1 90 ? 1.004 -12.501 -7.184 1.00 83.62 90 ASP A O 1
ATOM 777 N N . ARG A 1 91 ? 3.128 -11.788 -7.232 1.00 83.00 91 ARG A N 1
ATOM 778 C CA . ARG A 1 91 ? 3.466 -12.219 -5.864 1.00 83.00 91 ARG A CA 1
ATOM 779 C C . ARG A 1 91 ? 2.864 -11.291 -4.811 1.00 83.00 91 ARG A C 1
ATOM 781 O O . ARG A 1 91 ? 2.396 -11.763 -3.776 1.00 83.00 91 ARG A O 1
ATOM 788 N N . GLY A 1 92 ? 2.888 -9.987 -5.075 1.00 85.81 92 GLY A N 1
ATOM 789 C CA . GLY A 1 92 ? 2.368 -8.955 -4.181 1.00 85.81 92 GLY A CA 1
ATOM 790 C C . GLY A 1 92 ? 0.897 -8.611 -4.402 1.00 85.81 92 GLY A C 1
ATOM 791 O O . GLY A 1 92 ? 0.364 -7.806 -3.643 1.00 85.81 92 GLY A O 1
ATOM 792 N N . ALA A 1 93 ? 0.222 -9.238 -5.371 1.00 86.81 93 ALA A N 1
ATOM 793 C CA . ALA A 1 93 ? -1.176 -8.963 -5.704 1.00 86.81 93 ALA A CA 1
ATOM 794 C C . ALA A 1 93 ? -2.117 -9.042 -4.488 1.00 86.81 93 ALA A C 1
ATOM 796 O O . ALA A 1 93 ? -2.983 -8.194 -4.322 1.00 86.81 93 ALA A O 1
ATOM 797 N N . ASN A 1 94 ? -1.898 -9.985 -3.563 1.00 87.75 94 ASN A N 1
ATOM 798 C CA . ASN A 1 94 ? -2.698 -10.081 -2.331 1.00 87.75 94 ASN A CA 1
ATOM 799 C C . ASN A 1 94 ? -2.508 -8.887 -1.380 1.00 87.75 94 ASN A C 1
ATOM 801 O O . ASN A 1 94 ? -3.340 -8.652 -0.504 1.00 87.75 94 ASN A O 1
ATOM 805 N N . PHE A 1 95 ? -1.385 -8.175 -1.487 1.00 92.31 95 PHE A N 1
ATOM 806 C CA . PHE A 1 95 ? -1.094 -7.010 -0.661 1.00 92.31 95 PHE A CA 1
ATOM 807 C C . PHE A 1 95 ? -1.738 -5.737 -1.229 1.00 92.31 95 PHE A C 1
ATOM 809 O O . PHE A 1 95 ? -2.023 -4.807 -0.477 1.00 92.31 95 PHE A O 1
ATOM 816 N N . LYS A 1 96 ? -2.039 -5.718 -2.533 1.00 91.62 96 LYS A N 1
ATOM 817 C CA . LYS A 1 96 ? -2.723 -4.610 -3.206 1.00 91.62 96 LYS A CA 1
ATOM 818 C C . LYS A 1 96 ? -4.037 -4.232 -2.523 1.00 91.62 96 LYS A C 1
ATOM 820 O O . LYS A 1 96 ? -4.226 -3.064 -2.201 1.00 91.62 96 LYS A O 1
ATOM 825 N N . ASP A 1 97 ? -4.875 -5.216 -2.207 1.00 91.12 97 ASP A N 1
ATOM 826 C CA . ASP A 1 97 ? -6.173 -4.982 -1.561 1.00 91.12 97 ASP A CA 1
ATOM 827 C C . ASP A 1 97 ? -6.026 -4.294 -0.195 1.00 91.12 97 ASP A C 1
ATOM 829 O O . ASP A 1 97 ? -6.793 -3.400 0.159 1.00 91.12 97 ASP A O 1
ATOM 833 N N . LEU A 1 98 ? -5.012 -4.681 0.585 1.00 92.94 98 LEU A N 1
ATOM 834 C CA . LEU A 1 98 ? -4.753 -4.082 1.897 1.00 92.94 98 LEU A CA 1
ATOM 835 C C . LEU A 1 98 ? -4.179 -2.667 1.774 1.00 92.94 98 LEU A C 1
ATOM 837 O O . LEU A 1 98 ? -4.533 -1.806 2.574 1.00 92.94 98 LEU A O 1
ATOM 841 N N . VAL A 1 99 ? -3.332 -2.422 0.772 1.00 91.19 99 VAL A N 1
ATOM 842 C CA . VAL A 1 99 ? -2.794 -1.093 0.436 1.00 91.19 99 VAL A CA 1
ATOM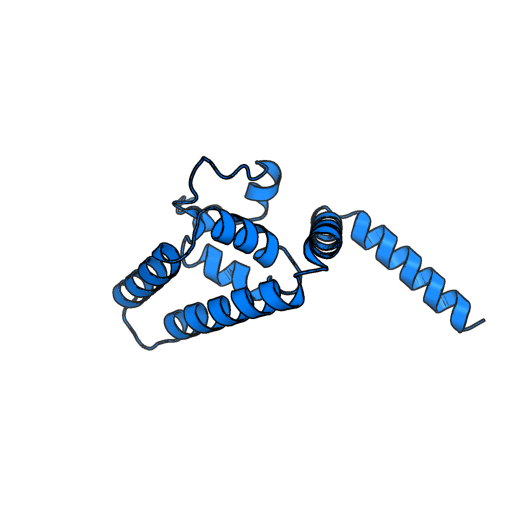 843 C C . VAL A 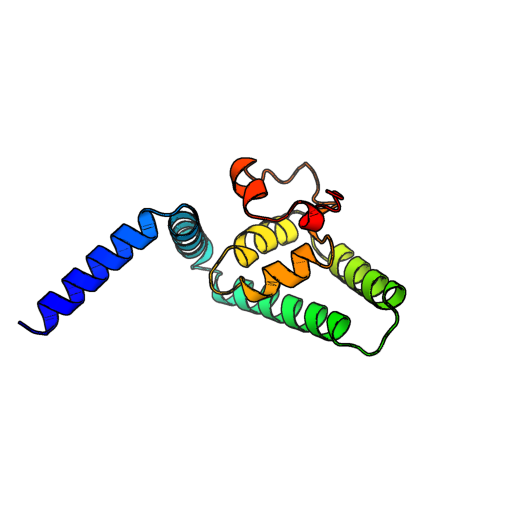1 99 ? -3.892 -0.126 -0.009 1.00 91.19 99 VAL A C 1
ATOM 845 O O . VAL A 1 99 ? -3.814 1.067 0.270 1.00 91.19 99 VAL A O 1
ATOM 848 N N . GLU A 1 100 ? -4.923 -0.628 -0.683 1.00 91.81 100 GLU A N 1
ATOM 849 C CA . GLU A 1 100 ? -6.078 0.171 -1.101 1.00 91.81 100 GLU A CA 1
ATOM 850 C C . GLU A 1 100 ? -7.093 0.379 0.027 1.00 91.81 100 GLU A C 1
ATOM 852 O O . GLU A 1 100 ? -7.732 1.431 0.088 1.00 91.81 100 GLU A O 1
ATOM 857 N N . LYS A 1 101 ? -7.236 -0.602 0.928 1.00 91.69 101 LYS A N 1
ATOM 858 C CA . LYS A 1 101 ? -8.114 -0.539 2.108 1.00 91.69 101 LYS A CA 1
ATOM 859 C C . LYS A 1 101 ? -7.580 0.403 3.182 1.00 91.69 101 LYS A C 1
ATOM 861 O O . LYS A 1 101 ? -8.339 1.161 3.788 1.00 91.69 101 LYS A O 1
ATOM 866 N N . TYR A 1 102 ? -6.284 0.317 3.443 1.00 91.25 102 TYR A N 1
ATOM 867 C CA . TYR A 1 102 ? -5.573 1.194 4.353 1.00 91.25 102 TYR A CA 1
ATOM 868 C C . TYR A 1 102 ? -4.677 2.067 3.495 1.00 91.25 102 TYR A C 1
ATOM 870 O O . TYR A 1 102 ? -3.687 1.525 3.024 1.00 91.25 102 TYR A O 1
ATOM 878 N N . PRO A 1 103 ? -5.004 3.354 3.274 1.00 87.44 103 PRO A N 1
ATOM 879 C CA . PRO A 1 103 ? -4.368 4.227 2.282 1.00 87.44 103 PRO A CA 1
ATOM 880 C C . PRO A 1 103 ? -2.862 4.418 2.552 1.00 87.44 103 PRO A C 1
ATOM 882 O O . PRO A 1 103 ? -2.406 5.442 3.073 1.00 87.44 103 PRO A O 1
ATOM 885 N N . LEU A 1 104 ? -2.070 3.391 2.243 1.00 86.31 104 LEU A N 1
ATOM 886 C CA . LEU A 1 104 ? -0.669 3.261 2.635 1.00 86.31 104 LEU A CA 1
ATOM 887 C C . LEU A 1 104 ? 0.203 4.230 1.832 1.00 86.31 104 LEU A C 1
ATOM 889 O O . LEU A 1 104 ? 1.265 4.624 2.308 1.00 86.31 104 LEU A O 1
ATOM 893 N N . PHE A 1 105 ? -0.276 4.676 0.667 1.00 88.75 105 PHE A N 1
ATOM 894 C CA . PHE A 1 105 ? 0.409 5.632 -0.200 1.00 88.75 105 PHE A CA 1
ATOM 895 C C . PHE A 1 105 ? -0.082 7.077 -0.041 1.00 88.75 105 PHE A C 1
ATOM 897 O O . PHE A 1 105 ? 0.426 7.952 -0.737 1.00 88.75 105 PHE A O 1
ATOM 904 N N . ALA A 1 106 ? -1.002 7.370 0.889 1.00 83.50 106 ALA A N 1
ATOM 905 C CA . ALA A 1 106 ? -1.528 8.730 1.088 1.00 83.50 106 ALA A CA 1
ATOM 906 C C . ALA A 1 106 ? -0.472 9.782 1.446 1.00 83.50 106 ALA A C 1
ATOM 908 O O . ALA A 1 106 ? -0.637 10.960 1.149 1.00 83.50 106 ALA A O 1
ATOM 909 N N . TYR A 1 107 ? 0.622 9.355 2.074 1.00 75.69 107 TYR A N 1
ATOM 910 C CA . TYR A 1 107 ? 1.734 10.227 2.458 1.00 75.69 107 TYR A CA 1
ATOM 911 C C . TYR A 1 107 ? 3.023 9.825 1.759 1.00 75.69 107 TYR A C 1
ATOM 913 O O . TYR A 1 107 ? 4.108 10.035 2.300 1.00 75.69 107 TYR A O 1
ATOM 921 N N . MET A 1 108 ? 2.911 9.201 0.583 1.00 80.19 108 MET A N 1
ATOM 922 C CA . MET A 1 108 ? 4.085 8.891 -0.212 1.00 80.19 108 MET A CA 1
ATOM 923 C C . MET A 1 108 ? 4.830 10.203 -0.495 1.00 80.19 108 MET A C 1
ATOM 925 O O . MET A 1 108 ? 4.240 11.134 -1.052 1.00 80.19 108 MET A O 1
ATOM 929 N N . PRO A 1 109 ? 6.088 10.320 -0.054 1.00 72.06 109 PRO A N 1
ATOM 930 C CA . PRO A 1 109 ? 6.789 11.583 -0.139 1.00 72.06 109 PRO A CA 1
ATOM 931 C C . PRO A 1 109 ? 7.129 11.889 -1.602 1.00 72.06 109 PRO A C 1
ATOM 933 O O . PRO A 1 109 ? 7.386 10.999 -2.414 1.00 72.06 109 PRO A O 1
ATOM 936 N N . SER A 1 110 ? 7.050 13.172 -1.953 1.00 68.25 110 SER A N 1
ATOM 937 C CA . SER A 1 110 ? 7.148 13.657 -3.336 1.00 68.25 110 SER A CA 1
ATOM 938 C C . SER A 1 110 ? 8.547 13.531 -3.942 1.00 68.25 110 SER A C 1
ATOM 940 O O . SER A 1 110 ? 8.717 13.738 -5.141 1.00 68.25 110 SER A O 1
ATOM 942 N N . ASP A 1 111 ? 9.546 13.207 -3.123 1.00 66.94 111 ASP A N 1
ATOM 943 C CA . ASP A 1 111 ? 10.915 12.902 -3.536 1.00 66.94 111 ASP A CA 1
ATOM 944 C C . ASP A 1 111 ? 11.026 11.536 -4.231 1.00 66.94 111 ASP A C 1
ATOM 946 O O . ASP A 1 111 ? 11.986 11.284 -4.963 1.00 66.94 111 ASP A O 1
ATOM 950 N N . VAL A 1 112 ? 10.029 10.668 -4.053 1.00 70.06 112 VAL A N 1
ATOM 951 C CA . VAL A 1 112 ? 9.921 9.400 -4.765 1.00 70.06 112 VAL A CA 1
ATOM 952 C C . VAL A 1 112 ? 9.257 9.633 -6.115 1.00 70.06 112 VAL A C 1
ATOM 954 O O . VAL A 1 112 ? 8.056 9.874 -6.219 1.00 70.06 112 VAL A O 1
ATOM 957 N N . SER A 1 113 ? 10.044 9.499 -7.180 1.00 72.44 113 SER A N 1
ATOM 958 C CA . SER A 1 113 ? 9.527 9.543 -8.545 1.00 72.44 113 SER A CA 1
ATOM 959 C C . SER A 1 113 ? 8.872 8.203 -8.898 1.00 72.44 113 SER A C 1
ATOM 961 O O . SER A 1 113 ? 9.547 7.239 -9.263 1.00 72.44 113 SER A O 1
ATOM 963 N N . ILE A 1 114 ? 7.548 8.133 -8.750 1.00 81.75 114 ILE A N 1
ATOM 964 C CA . ILE A 1 114 ? 6.717 7.090 -9.361 1.00 81.75 114 ILE A CA 1
ATOM 965 C C . ILE A 1 114 ? 6.106 7.668 -10.631 1.00 81.75 114 ILE A C 1
ATOM 967 O O . ILE A 1 114 ? 5.602 8.790 -10.617 1.00 81.75 114 ILE A O 1
ATOM 971 N N . ASP A 1 115 ? 6.158 6.898 -11.714 1.00 83.31 115 ASP A N 1
ATOM 972 C CA . ASP A 1 115 ? 5.519 7.264 -12.975 1.00 83.31 115 ASP A CA 1
ATOM 973 C C . ASP A 1 115 ? 4.009 7.493 -12.768 1.00 83.31 115 ASP A C 1
ATOM 975 O O . ASP A 1 115 ? 3.330 6.686 -12.124 1.00 83.31 115 ASP A O 1
ATOM 979 N N . GLU A 1 116 ? 3.480 8.599 -13.293 1.00 82.38 116 GLU A N 1
ATOM 980 C CA . GLU A 1 116 ? 2.060 8.940 -13.166 1.00 82.38 116 GLU A CA 1
ATOM 981 C C . GLU A 1 116 ? 1.147 7.887 -13.801 1.00 82.38 116 GLU A C 1
ATOM 983 O O . GLU A 1 116 ? 0.058 7.641 -13.281 1.00 82.38 116 GLU A O 1
ATOM 988 N N . GLU A 1 117 ? 1.582 7.221 -14.874 1.00 84.69 117 GLU A N 1
ATOM 989 C CA . GLU A 1 117 ? 0.811 6.139 -15.489 1.00 84.69 117 GLU A CA 1
ATOM 990 C C . GLU A 1 117 ? 0.742 4.925 -14.564 1.00 84.69 117 GLU A C 1
ATOM 992 O O . GLU A 1 117 ? -0.335 4.362 -14.355 1.00 84.69 117 GLU A O 1
ATOM 997 N N . HIS A 1 118 ? 1.845 4.589 -13.889 1.00 86.19 118 HIS A N 1
ATOM 998 C CA . HIS A 1 118 ? 1.839 3.497 -12.922 1.00 86.19 118 HIS A CA 1
ATOM 999 C C . HIS A 1 118 ? 0.935 3.799 -11.726 1.00 86.19 118 HIS A C 1
ATOM 1001 O O . HIS A 1 118 ? 0.300 2.883 -11.205 1.00 86.19 118 HIS A O 1
ATOM 1007 N N . ARG A 1 119 ? 0.818 5.065 -11.293 1.00 86.19 119 ARG A N 1
ATOM 1008 C CA . ARG A 1 119 ? -0.089 5.432 -10.188 1.00 86.19 119 ARG A CA 1
ATOM 1009 C C . ARG A 1 119 ? -1.542 5.047 -10.469 1.00 86.19 119 ARG A C 1
ATOM 1011 O O . ARG A 1 119 ? -2.257 4.651 -9.552 1.00 86.19 119 ARG A O 1
ATOM 1018 N N . LYS A 1 120 ? -1.961 5.076 -11.736 1.00 88.50 120 LYS A N 1
ATOM 1019 C CA . LYS A 1 120 ? -3.315 4.679 -12.165 1.00 88.50 120 LYS A CA 1
ATOM 1020 C C . LYS A 1 120 ? -3.578 3.178 -12.021 1.00 88.50 120 LYS A C 1
ATOM 1022 O O . LYS A 1 120 ? -4.726 2.753 -12.106 1.00 88.50 120 LYS A O 1
ATOM 1027 N N . LEU A 1 121 ? -2.538 2.370 -11.798 1.00 89.38 121 LEU A N 1
ATOM 1028 C CA . LEU A 1 121 ? -2.671 0.934 -11.552 1.00 89.38 121 LEU A CA 1
ATOM 1029 C C . LEU A 1 121 ? -3.220 0.631 -10.152 1.00 89.38 121 LEU A C 1
ATOM 1031 O O . LEU A 1 121 ? -3.606 -0.510 -9.900 1.00 89.38 121 LEU A O 1
ATOM 1035 N N . TYR A 1 122 ? -3.275 1.613 -9.248 1.00 90.94 122 TYR A N 1
ATOM 1036 C CA . TYR A 1 122 ? -3.953 1.527 -7.952 1.00 90.94 122 TYR A CA 1
ATOM 1037 C C . TYR A 1 122 ? -5.243 2.340 -7.926 1.00 90.94 122 TYR A C 1
ATOM 1039 O O . TYR A 1 122 ? -5.365 3.365 -8.596 1.00 90.94 122 TYR A O 1
ATOM 1047 N N . ALA A 1 123 ? -6.207 1.893 -7.118 1.00 91.38 123 ALA A N 1
ATOM 1048 C CA . ALA A 1 123 ? -7.396 2.689 -6.844 1.00 91.38 123 ALA A CA 1
ATOM 1049 C C . ALA A 1 123 ? -7.019 4.016 -6.147 1.00 91.38 123 ALA A C 1
ATOM 1051 O O . ALA A 1 123 ? -6.086 4.026 -5.336 1.00 91.38 123 ALA A O 1
ATOM 1052 N N . PRO A 1 124 ? -7.770 5.117 -6.366 1.00 88.50 124 PRO A N 1
ATOM 1053 C CA . PRO A 1 124 ? -7.548 6.390 -5.667 1.00 88.50 124 PRO A CA 1
ATOM 1054 C C . PRO A 1 124 ? -7.508 6.250 -4.137 1.00 88.50 124 PRO A C 1
ATOM 1056 O O . PRO A 1 124 ? -6.748 6.941 -3.457 1.00 88.50 124 PRO A O 1
ATOM 1059 N N . SER A 1 125 ? -8.244 5.272 -3.594 1.00 89.94 125 SER A N 1
ATOM 1060 C CA . SER A 1 125 ? -8.252 4.971 -2.163 1.00 89.94 125 SER A CA 1
ATOM 1061 C C . SER A 1 125 ? -6.877 4.585 -1.614 1.00 89.94 125 SER A C 1
ATOM 1063 O O . SER A 1 125 ? -6.617 4.868 -0.452 1.00 89.94 125 SER A O 1
ATOM 1065 N N . ALA A 1 126 ? -5.958 4.032 -2.418 1.00 89.31 126 ALA A N 1
ATOM 1066 C CA . ALA A 1 126 ? -4.582 3.766 -1.980 1.00 89.31 126 ALA A CA 1
ATOM 1067 C C . ALA A 1 126 ? -3.837 5.045 -1.558 1.00 89.31 126 ALA A C 1
ATOM 1069 O O . ALA A 1 126 ? -2.949 5.001 -0.702 1.00 89.31 126 ALA A O 1
ATOM 1070 N N . TYR A 1 127 ? -4.219 6.185 -2.139 1.00 88.94 127 TYR A N 1
ATOM 1071 C CA . TYR A 1 127 ? -3.632 7.503 -1.904 1.00 88.94 127 TYR A CA 1
ATOM 1072 C C . TYR A 1 127 ? -4.426 8.339 -0.893 1.00 88.94 127 TYR A C 1
ATOM 1074 O O . TYR A 1 127 ? -4.132 9.513 -0.696 1.00 88.94 127 TYR A O 1
ATOM 1082 N N . GLY A 1 128 ? -5.436 7.758 -0.235 1.00 83.12 128 GLY A N 1
ATOM 1083 C CA . GLY A 1 128 ? -6.312 8.503 0.676 1.00 83.12 128 GLY A CA 1
ATOM 1084 C C . GLY A 1 128 ? -7.226 9.499 -0.041 1.00 83.12 128 GLY A C 1
ATOM 1085 O O . GLY A 1 128 ? -7.883 10.310 0.612 1.00 83.12 128 GLY A O 1
ATOM 1086 N N . GLU A 1 129 ? -7.293 9.429 -1.369 1.00 78.62 129 GLU A N 1
ATOM 1087 C CA . GLU A 1 129 ? -8.213 10.210 -2.177 1.00 78.62 129 GLU A CA 1
ATOM 1088 C C . GLU A 1 129 ? -9.583 9.527 -2.114 1.00 78.62 129 GLU A C 1
ATOM 1090 O O . GLU A 1 129 ? -9.740 8.350 -2.449 1.00 78.62 129 GLU A O 1
ATOM 1095 N N . SER A 1 130 ? -10.581 10.251 -1.607 1.00 55.31 130 SER A N 1
ATOM 1096 C CA . SER A 1 130 ? -11.974 9.803 -1.670 1.00 55.31 130 SER A CA 1
ATOM 1097 C C . SER A 1 130 ? -12.494 10.100 -3.075 1.00 55.31 130 SER A C 1
ATOM 1099 O O . SER A 1 130 ? -12.392 11.244 -3.518 1.00 55.31 130 SER A O 1
ATOM 1101 N N . GLY A 1 131 ? -12.998 9.077 -3.771 1.00 45.50 131 GLY A N 1
ATOM 1102 C CA . GLY A 1 131 ? -13.761 9.256 -5.011 1.00 45.50 131 GLY A CA 1
ATOM 1103 C C . GLY A 1 131 ? -15.101 9.939 -4.775 1.00 45.50 131 GLY A C 1
ATOM 1104 O O . GLY A 1 131 ? -15.637 9.807 -3.649 1.00 45.50 131 GLY A O 1
#

Foldseek 3Di:
DVVVVVVVVVVVVLVVLVVDPLS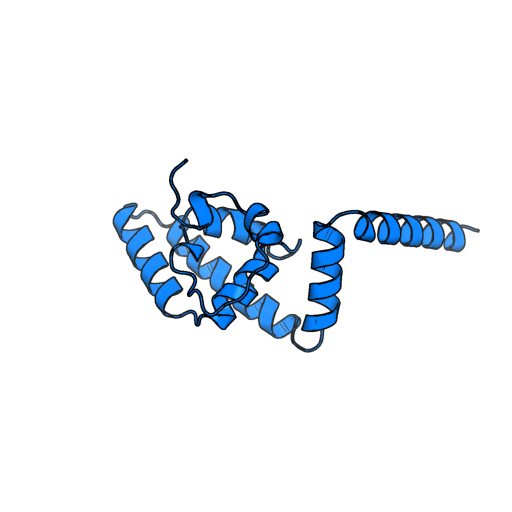VLQVVCCVVCVVPCVVLLVVVVVVLVVLVCLVPDPDDPVVSLVVLVVSLVVDDLVNVVSLLSLCSHPSNVSVLVSLLVRLSQLPNDPVDDDDPVSVVVHDVSVNVDDD

Secondary structure (DSSP, 8-state):
-HHHHHHHHHHHHHHHHTTSHHHHHHHHHHHHHTTTHHHHHHHHHHHHHHHHHHHHSSS-HHHHHHHHHHHHHTS-HHHHHHHHHHHTSTTTHHHHHHHHHTTTTTT--TTS---HHHHTTS-GGGGT---

pLDDT: mean 80.21, std 15.87, range [39.41, 97.69]

Sequence (131 aa):
MLRDVHRYHTAQALKDTFKTEAGVLNSVYEKVFNRYQHHIDHYFFHLYQVVKFVDQSDQEVEIKKFYIDLIRAQLSSYELCLLFYYGLTDRGANFKDLVEKYPLFAYMPSDVSIDEEHRKLYAPSAYGESG

Radius of gyration: 17.28 Å; chains: 1; bounding box: 34×47×49 Å